Protein AF-A0A9E4EBN3-F1 (afdb_monomer_lite)

Secondary structure (DSSP, 8-state):
-------GGG--HHHHHHHTTSTTHHHHHHHHHHHHHHHHHHHHHH-GGGHHHHHHHHHHHHHHHTTSS-HHHHHHHHHHHHHHHHHT-

pLDDT: mean 80.91, std 13.31, range [33.12, 94.56]

Foldseek 3Di:
DPPPQQALVPDPLVVLVVCCVDPCLVVSLVSLLSNLVVLLVVVCVVPVVSVVLVVVSVVLVCCVVVVVDDSSVSSVVSSVSSVVSVVVD

Structure (mmCIF, N/CA/C/O backbone):
data_AF-A0A9E4EBN3-F1
#
_entry.id   AF-A0A9E4EBN3-F1
#
loop_
_atom_site.group_PDB
_atom_site.id
_atom_site.type_symbol
_atom_site.label_atom_id
_atom_site.label_alt_id
_atom_site.label_comp_id
_atom_site.label_asym_id
_atom_site.label_entity_id
_atom_site.label_seq_id
_atom_site.pdbx_PDB_ins_code
_atom_site.Cartn_x
_atom_site.Cartn_y
_atom_site.Cartn_z
_atom_site.occupancy
_atom_site.B_iso_or_equiv
_atom_site.auth_seq_id
_atom_site.auth_comp_id
_atom_site.auth_asym_id
_atom_site.auth_atom_id
_atom_site.pdbx_PDB_model_num
ATOM 1 N N . MET A 1 1 ? 1.577 19.507 -6.064 1.00 33.12 1 MET A N 1
ATOM 2 C CA . MET A 1 1 ? 1.099 18.400 -6.913 1.00 33.12 1 MET A CA 1
ATOM 3 C C . MET A 1 1 ? 0.246 17.524 -6.025 1.00 33.12 1 MET A C 1
ATOM 5 O O . MET A 1 1 ? 0.792 16.886 -5.137 1.00 33.12 1 MET A O 1
ATOM 9 N N . GLU A 1 2 ? -1.073 17.584 -6.181 1.00 35.38 2 GLU A N 1
ATOM 10 C CA . GLU A 1 2 ? -1.967 16.601 -5.570 1.00 35.38 2 GLU A CA 1
ATOM 11 C C . GLU A 1 2 ? -1.689 15.266 -6.257 1.00 35.38 2 GLU A C 1
ATOM 13 O O . GLU A 1 2 ? -1.976 15.098 -7.442 1.00 35.38 2 GLU A O 1
ATOM 18 N N . ALA A 1 3 ? -1.047 14.340 -5.543 1.00 43.12 3 ALA A N 1
ATOM 19 C CA . ALA A 1 3 ? -1.123 12.939 -5.915 1.00 43.12 3 ALA A CA 1
ATOM 20 C C . ALA A 1 3 ? -2.610 12.598 -5.850 1.00 43.12 3 ALA A C 1
ATOM 22 O O . ALA A 1 3 ? -3.188 12.637 -4.763 1.00 43.12 3 ALA A O 1
ATOM 23 N N . ALA A 1 4 ? -3.239 12.388 -7.009 1.00 48.03 4 ALA A N 1
ATOM 24 C CA . ALA A 1 4 ? -4.611 11.918 -7.077 1.00 48.03 4 ALA A CA 1
ATOM 25 C C . ALA A 1 4 ? -4.721 10.743 -6.101 1.00 48.03 4 ALA A C 1
ATOM 27 O O . ALA A 1 4 ? -3.981 9.769 -6.239 1.00 48.03 4 ALA A O 1
ATOM 28 N N . GLN A 1 5 ? -5.537 10.900 -5.058 1.00 51.44 5 GLN A N 1
ATOM 29 C CA . GLN A 1 5 ? -5.809 9.850 -4.086 1.00 51.44 5 GLN A CA 1
ATOM 30 C C . GLN A 1 5 ? -6.466 8.716 -4.866 1.00 51.44 5 GLN A C 1
ATOM 32 O O . GLN A 1 5 ? -7.657 8.759 -5.160 1.00 51.44 5 GLN A O 1
ATOM 37 N N . VAL A 1 6 ? -5.655 7.760 -5.312 1.00 56.03 6 VAL A N 1
ATOM 38 C CA . VAL A 1 6 ? -6.153 6.542 -5.934 1.00 56.03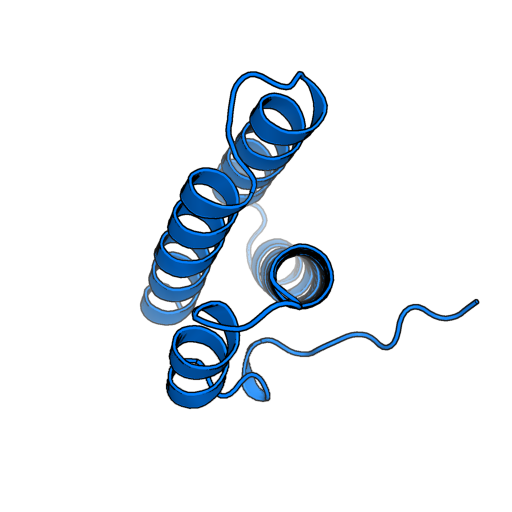 6 VAL A CA 1
ATOM 39 C C . VAL A 1 6 ? -6.833 5.777 -4.810 1.00 56.03 6 VAL A C 1
ATOM 41 O O . VAL A 1 6 ? -6.207 5.482 -3.798 1.00 56.03 6 VAL A O 1
ATOM 44 N N . ASP A 1 7 ? -8.131 5.541 -4.939 1.00 65.50 7 ASP A N 1
ATOM 45 C CA . ASP A 1 7 ? -8.885 4.771 -3.961 1.00 65.50 7 ASP A CA 1
ATOM 46 C C . ASP A 1 7 ? -8.773 3.284 -4.311 1.00 65.50 7 ASP A C 1
ATOM 48 O O . ASP A 1 7 ? -9.017 2.899 -5.456 1.00 65.50 7 ASP A O 1
ATOM 52 N N . LEU A 1 8 ? -8.404 2.445 -3.340 1.00 65.75 8 LEU A N 1
ATOM 53 C CA . LEU A 1 8 ? -8.265 0.997 -3.539 1.00 65.75 8 LEU A CA 1
ATOM 54 C C . LEU A 1 8 ? -9.572 0.333 -3.996 1.00 65.75 8 LEU A C 1
ATOM 56 O O . LEU A 1 8 ? -9.516 -0.660 -4.708 1.00 65.75 8 LEU A O 1
ATOM 60 N N . SER A 1 9 ? -10.740 0.887 -3.649 1.00 63.00 9 SER A N 1
ATOM 61 C CA . SER 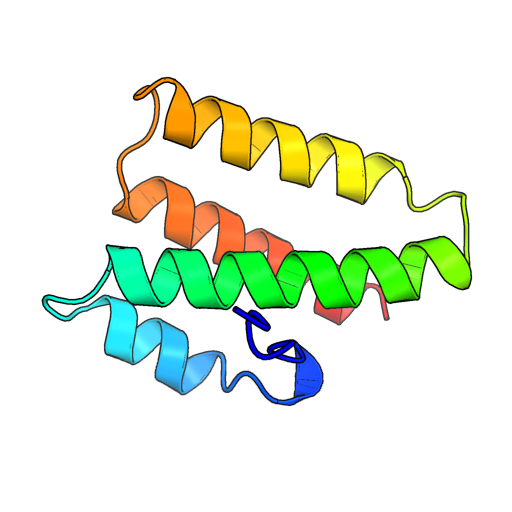A 1 9 ? -12.040 0.374 -4.110 1.00 63.00 9 SER A CA 1
ATOM 62 C C . SER A 1 9 ? -12.329 0.673 -5.583 1.00 63.00 9 SER A C 1
ATOM 64 O O . SER A 1 9 ? -13.267 0.121 -6.152 1.00 63.00 9 SER A O 1
ATOM 66 N N . GLN A 1 10 ? -11.562 1.578 -6.195 1.00 64.88 10 GLN A N 1
ATOM 67 C CA . GLN A 1 10 ? -11.648 1.926 -7.614 1.00 64.88 10 GLN A CA 1
ATOM 68 C C . GLN A 1 10 ? -10.497 1.318 -8.424 1.00 64.88 10 GLN A C 1
ATOM 70 O O . GLN A 1 10 ? -10.447 1.500 -9.641 1.00 64.88 10 GLN A O 1
ATOM 75 N N . ILE A 1 11 ? -9.568 0.611 -7.768 1.00 66.75 11 ILE A N 1
ATOM 76 C CA . ILE A 1 11 ? -8.547 -0.164 -8.462 1.00 66.75 11 ILE A CA 1
ATOM 77 C C . ILE A 1 11 ? -9.184 -1.444 -8.983 1.00 66.75 11 ILE A C 1
ATOM 79 O O . ILE A 1 11 ? -9.667 -2.285 -8.230 1.00 66.75 11 ILE A O 1
ATOM 83 N N . ASP A 1 12 ? -9.126 -1.598 -10.297 1.00 70.19 12 ASP A N 1
ATOM 84 C CA . ASP A 1 12 ? -9.398 -2.858 -10.963 1.00 70.19 12 ASP A CA 1
ATOM 85 C C . ASP A 1 12 ? -8.141 -3.735 -10.872 1.00 70.19 12 ASP A C 1
ATOM 87 O O . ASP A 1 12 ? -7.180 -3.562 -11.625 1.00 70.19 12 ASP A O 1
ATOM 91 N N . PHE A 1 13 ? -8.114 -4.624 -9.877 1.00 68.12 13 PHE A N 1
ATOM 92 C CA . PHE A 1 13 ? -6.973 -5.501 -9.598 1.00 68.12 13 PHE A CA 1
ATOM 93 C C . PHE A 1 13 ? -6.670 -6.469 -10.741 1.00 68.12 13 PHE A C 1
ATOM 95 O O . PHE A 1 13 ? -5.503 -6.802 -10.960 1.00 68.12 13 PHE A O 1
ATOM 102 N N . GLU A 1 14 ? -7.693 -6.900 -11.483 1.00 70.38 14 GLU A N 1
ATOM 103 C CA . GLU A 1 14 ? -7.511 -7.742 -12.666 1.00 70.38 14 GLU A CA 1
ATOM 104 C C . GLU A 1 14 ? -6.768 -6.960 -13.751 1.00 70.38 14 GLU A C 1
ATOM 106 O O . GLU A 1 14 ? -5.702 -7.395 -14.195 1.00 70.38 14 GLU A O 1
ATOM 111 N N . GLN A 1 15 ? -7.233 -5.750 -14.079 1.00 72.69 15 GLN A N 1
ATOM 112 C CA . GLN A 1 15 ? -6.538 -4.895 -15.044 1.00 72.69 15 GLN A CA 1
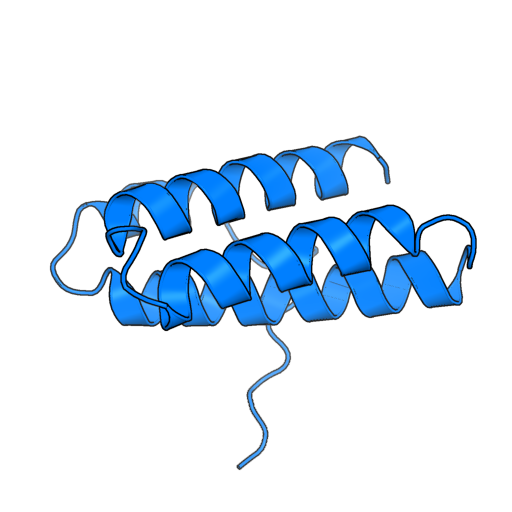ATOM 113 C C . GLN A 1 15 ? -5.138 -4.490 -14.582 1.00 72.69 15 GLN A C 1
ATOM 115 O O . GLN A 1 15 ? -4.225 -4.390 -15.404 1.00 72.69 15 GLN A O 1
ATOM 120 N N . LEU A 1 16 ? -4.941 -4.246 -13.286 1.00 70.94 16 LEU A N 1
ATOM 121 C CA . LEU A 1 16 ? -3.638 -3.869 -12.745 1.00 70.94 16 LEU A CA 1
ATOM 122 C C . LEU A 1 16 ? -2.623 -5.011 -12.901 1.00 70.94 16 LEU A C 1
ATOM 124 O O . LEU A 1 16 ? -1.476 -4.778 -13.288 1.00 70.94 16 LEU A O 1
ATOM 128 N N . ARG A 1 17 ? -3.054 -6.256 -12.658 1.00 71.56 17 ARG A N 1
ATOM 129 C CA . ARG A 1 17 ? -2.231 -7.458 -12.844 1.00 71.56 17 ARG A CA 1
ATOM 130 C C . ARG A 1 17 ? -1.884 -7.679 -14.320 1.00 71.56 17 ARG A C 1
ATOM 132 O O . ARG A 1 17 ? -0.741 -8.015 -14.622 1.00 71.56 17 ARG A O 1
ATOM 139 N N . GLU A 1 18 ? -2.821 -7.441 -15.238 1.00 74.69 18 GLU A N 1
ATOM 140 C CA . GLU A 1 18 ? -2.559 -7.514 -16.684 1.00 74.69 18 GLU A CA 1
ATOM 141 C C . GLU A 1 18 ? -1.581 -6.425 -17.155 1.00 74.69 18 GLU A C 1
ATOM 143 O O . GLU A 1 18 ? -0.630 -6.704 -17.891 1.00 74.69 18 GLU A O 1
ATOM 148 N N . GLN A 1 19 ? -1.757 -5.186 -16.684 1.00 68.62 19 GLN A N 1
ATOM 149 C CA . GLN A 1 19 ? -0.884 -4.060 -17.031 1.00 68.62 19 GLN A CA 1
ATOM 150 C C . GLN A 1 19 ? 0.529 -4.210 -16.461 1.00 68.62 19 GLN A C 1
ATOM 152 O O . GLN A 1 19 ? 1.488 -3.719 -17.065 1.00 68.62 19 GLN A O 1
ATOM 157 N N . PHE A 1 20 ? 0.697 -4.943 -15.359 1.00 67.81 20 PHE A N 1
ATOM 158 C CA . PHE A 1 20 ? 2.012 -5.221 -14.790 1.00 67.81 20 PHE A CA 1
ATOM 159 C C . PHE A 1 20 ? 2.911 -6.085 -15.695 1.00 67.81 20 PHE A C 1
ATOM 161 O O . PHE A 1 20 ? 4.138 -6.052 -15.580 1.00 67.81 20 PHE A O 1
ATOM 168 N N . GLY A 1 21 ? 2.334 -6.795 -16.670 1.00 65.50 21 GLY A N 1
ATOM 169 C CA . GLY A 1 21 ? 3.086 -7.479 -17.727 1.00 65.50 21 GLY A CA 1
ATOM 170 C C . GLY A 1 21 ? 3.745 -6.542 -18.752 1.00 65.50 21 GLY A C 1
ATOM 171 O O . GLY A 1 21 ? 4.531 -7.007 -19.576 1.00 65.50 21 GLY A O 1
ATOM 172 N N . THR A 1 22 ? 3.450 -5.237 -18.718 1.00 66.75 22 THR A N 1
ATOM 173 C CA . THR A 1 22 ? 3.885 -4.255 -19.726 1.00 66.75 22 THR A CA 1
ATOM 174 C C . THR A 1 22 ? 5.113 -3.438 -19.289 1.00 66.75 22 THR A C 1
ATOM 176 O O . THR A 1 22 ? 5.664 -3.608 -18.202 1.00 66.75 22 THR A O 1
ATOM 179 N N . GLU A 1 23 ? 5.568 -2.523 -20.147 1.00 68.69 23 GLU A N 1
ATOM 180 C CA . GLU A 1 23 ? 6.774 -1.697 -19.963 1.00 68.69 23 GLU A CA 1
ATOM 181 C C . GLU A 1 23 ? 6.664 -0.667 -18.808 1.00 68.69 23 GLU A C 1
ATOM 183 O O . GLU A 1 23 ? 7.653 -0.040 -18.425 1.00 68.69 23 GLU A O 1
ATOM 188 N N . HIS A 1 24 ? 5.482 -0.517 -18.192 1.00 77.50 24 HIS A N 1
ATOM 189 C CA . HIS A 1 24 ? 5.170 0.534 -17.210 1.00 77.50 24 HIS A CA 1
ATOM 190 C C . HIS A 1 24 ? 5.167 0.087 -15.734 1.00 77.50 24 HIS A C 1
ATOM 192 O O . HIS A 1 24 ? 4.614 0.781 -14.882 1.00 77.50 24 HIS A O 1
ATOM 198 N N . LYS A 1 25 ? 5.853 -1.013 -15.389 1.00 78.69 25 LYS A N 1
ATOM 199 C CA . LYS A 1 25 ? 5.881 -1.618 -14.033 1.00 78.69 25 LYS A CA 1
ATOM 200 C C . LYS A 1 25 ? 6.075 -0.631 -12.875 1.00 78.69 25 LYS A C 1
ATOM 202 O O . LYS A 1 25 ? 5.410 -0.733 -11.852 1.00 78.69 25 LYS A O 1
ATOM 207 N N . ARG A 1 26 ? 6.976 0.347 -13.027 1.00 82.38 26 ARG A N 1
ATOM 208 C CA . ARG A 1 26 ? 7.251 1.351 -11.979 1.00 82.38 26 ARG A CA 1
ATOM 209 C C . ARG A 1 26 ? 6.069 2.281 -11.716 1.00 82.38 26 ARG A C 1
ATOM 211 O O . ARG A 1 26 ? 5.836 2.647 -10.573 1.00 82.38 26 ARG A O 1
ATOM 218 N N . ILE A 1 27 ? 5.354 2.679 -12.767 1.00 83.19 27 ILE A N 1
ATOM 219 C CA . ILE A 1 27 ? 4.204 3.584 -12.650 1.00 83.19 27 ILE A CA 1
ATOM 220 C C . ILE A 1 27 ? 3.051 2.844 -11.973 1.00 83.19 27 ILE A C 1
ATOM 222 O O . ILE A 1 27 ? 2.432 3.384 -11.061 1.00 83.19 27 ILE A O 1
ATOM 226 N N . GLU A 1 28 ? 2.822 1.592 -12.367 1.00 82.19 28 GLU A N 1
ATOM 227 C CA . GLU A 1 28 ? 1.773 0.757 -11.779 1.00 82.19 28 GLU A CA 1
ATOM 228 C C . GLU A 1 28 ? 2.060 0.421 -10.309 1.00 82.19 28 GLU A C 1
ATOM 230 O O . GLU A 1 28 ? 1.164 0.527 -9.473 1.00 82.19 28 GLU A O 1
ATOM 235 N N . ALA A 1 29 ? 3.319 0.140 -9.950 1.00 85.06 29 ALA A N 1
ATOM 236 C CA . ALA A 1 29 ? 3.718 -0.033 -8.552 1.00 85.06 29 ALA A CA 1
ATOM 237 C C . ALA A 1 29 ? 3.479 1.232 -7.710 1.00 85.06 29 ALA A C 1
ATOM 239 O O . ALA A 1 29 ? 2.957 1.146 -6.601 1.00 85.06 29 ALA A O 1
ATOM 240 N N . GLU A 1 30 ? 3.794 2.419 -8.238 1.00 86.44 30 GLU A N 1
ATOM 241 C CA . GLU A 1 30 ? 3.546 3.681 -7.529 1.00 86.44 30 GLU A CA 1
ATOM 242 C C . GLU A 1 30 ? 2.050 3.986 -7.368 1.00 86.44 30 GLU A C 1
ATOM 244 O O . GLU A 1 30 ? 1.634 4.488 -6.320 1.00 86.44 30 GLU A O 1
ATOM 249 N N . ARG A 1 31 ? 1.226 3.654 -8.370 1.00 84.12 31 ARG A N 1
ATOM 250 C CA . ARG A 1 31 ? -0.238 3.766 -8.281 1.00 84.12 31 ARG A CA 1
ATOM 251 C C . ARG A 1 31 ? -0.804 2.844 -7.206 1.00 84.12 31 ARG A C 1
ATOM 253 O O . ARG A 1 31 ? -1.568 3.309 -6.360 1.00 84.12 31 ARG A O 1
ATOM 260 N N . LEU A 1 32 ? -0.389 1.577 -7.207 1.00 85.75 32 LEU A N 1
ATOM 261 C CA . LEU A 1 32 ? -0.813 0.587 -6.219 1.00 85.75 32 LEU A CA 1
ATOM 262 C C . LEU A 1 32 ? -0.406 1.005 -4.803 1.00 85.75 32 LEU A C 1
ATOM 264 O O . LEU A 1 32 ? -1.232 1.007 -3.891 1.00 85.75 32 LEU A O 1
ATOM 268 N N . ARG A 1 33 ? 0.840 1.467 -4.638 1.00 89.62 33 ARG A N 1
ATOM 269 C CA . ARG A 1 33 ? 1.348 2.022 -3.377 1.00 89.62 33 ARG A CA 1
ATOM 270 C C . ARG A 1 33 ? 0.475 3.170 -2.868 1.00 89.62 33 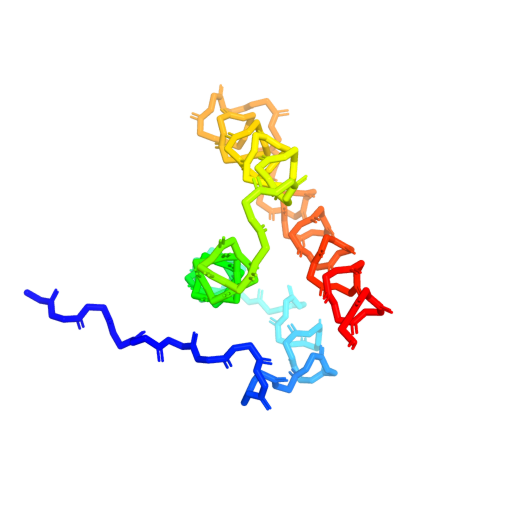ARG A C 1
ATOM 272 O O . ARG A 1 33 ? 0.127 3.207 -1.689 1.00 89.62 33 ARG A O 1
ATOM 279 N N . GLY A 1 34 ? 0.118 4.109 -3.745 1.00 88.56 34 GLY A N 1
ATOM 280 C CA . GLY A 1 34 ? -0.733 5.246 -3.389 1.00 88.56 34 GLY A CA 1
ATOM 281 C C . GLY A 1 34 ? -2.097 4.812 -2.856 1.00 88.56 34 GLY A C 1
ATOM 282 O O . GLY A 1 34 ? -2.581 5.369 -1.870 1.00 88.56 34 GLY A O 1
ATOM 283 N N . ALA A 1 35 ? -2.678 3.783 -3.463 1.00 86.38 35 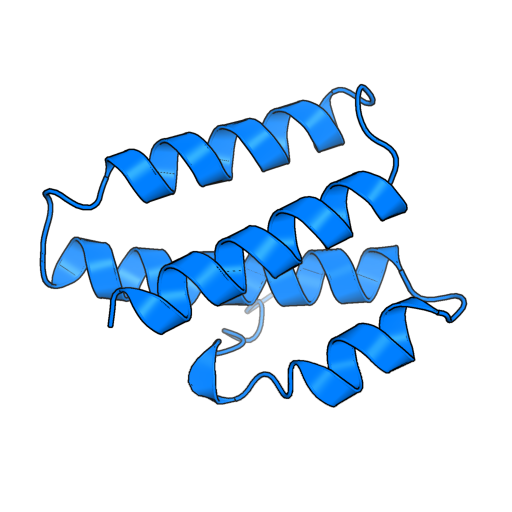ALA A N 1
ATOM 284 C CA . ALA A 1 35 ? -3.989 3.300 -3.076 1.00 86.38 35 ALA A CA 1
ATOM 285 C C . ALA A 1 35 ? -3.983 2.499 -1.775 1.00 86.38 35 ALA A C 1
ATOM 287 O O . ALA A 1 35 ? -4.832 2.745 -0.916 1.00 86.38 35 ALA A O 1
ATOM 288 N N . ILE A 1 36 ? -2.986 1.628 -1.582 1.00 89.56 36 ILE A N 1
ATOM 289 C CA . ILE A 1 36 ? -2.733 0.930 -0.309 1.00 89.56 36 ILE A CA 1
ATOM 290 C C . ILE A 1 36 ? -2.646 1.923 0.844 1.00 89.56 36 ILE A C 1
ATOM 292 O O . ILE A 1 36 ? -3.339 1.768 1.849 1.00 89.56 36 ILE A O 1
ATOM 296 N N . ASN A 1 37 ? -1.882 2.999 0.663 1.00 90.25 37 ASN A N 1
ATOM 297 C CA . ASN A 1 37 ? -1.752 4.040 1.674 1.00 90.25 37 ASN A CA 1
ATOM 298 C C . ASN A 1 37 ? -3.105 4.703 2.014 1.00 90.25 37 ASN A C 1
ATOM 300 O O . ASN A 1 37 ? -3.403 4.956 3.181 1.00 90.25 37 ASN A O 1
ATOM 304 N N . ALA A 1 38 ? -3.955 4.959 1.013 1.00 87.12 38 ALA A N 1
ATOM 305 C CA . ALA A 1 38 ? -5.281 5.536 1.232 1.00 87.12 38 ALA A CA 1
ATOM 306 C C . ALA A 1 38 ? -6.208 4.594 2.028 1.00 87.12 38 ALA A C 1
ATOM 308 O O . ALA A 1 38 ? -6.868 5.034 2.976 1.00 87.12 38 ALA A O 1
ATOM 309 N N . LYS A 1 39 ? -6.221 3.293 1.703 1.00 86.44 39 LYS A N 1
ATOM 310 C CA . LYS A 1 39 ? -7.000 2.285 2.446 1.00 86.44 39 LYS A CA 1
ATOM 311 C C . LYS A 1 39 ? -6.498 2.116 3.870 1.00 86.44 39 LYS A C 1
ATOM 313 O O . LYS A 1 39 ? -7.317 2.153 4.784 1.00 86.44 39 LYS A O 1
ATOM 318 N N . LEU A 1 40 ? -5.184 1.999 4.070 1.00 89.19 40 LEU A N 1
ATOM 319 C CA . LEU A 1 40 ? -4.577 1.911 5.400 1.00 89.19 40 LEU A CA 1
ATOM 320 C C . LEU A 1 40 ? -4.956 3.110 6.262 1.00 89.19 40 LEU A C 1
ATOM 322 O O . LEU A 1 40 ? -5.433 2.941 7.383 1.00 89.19 40 LEU A O 1
ATOM 326 N N . ALA A 1 41 ? -4.841 4.325 5.719 1.00 88.19 41 ALA A N 1
ATOM 327 C CA . ALA A 1 41 ? -5.244 5.531 6.428 1.00 88.19 41 ALA A CA 1
ATOM 328 C C . ALA A 1 41 ? -6.725 5.482 6.852 1.00 88.19 41 ALA A C 1
ATOM 330 O O . ALA A 1 41 ? -7.057 5.888 7.967 1.00 88.19 41 ALA A O 1
ATOM 331 N N . SER A 1 42 ? -7.618 4.959 6.007 1.00 87.94 42 SER A N 1
ATOM 332 C CA . SER A 1 42 ? -9.031 4.755 6.354 1.00 87.94 42 SER A CA 1
ATOM 333 C C . SER A 1 42 ? -9.215 3.688 7.444 1.00 87.94 42 SER A C 1
ATOM 335 O O . SER A 1 42 ? -9.837 3.950 8.478 1.00 87.94 42 SER A O 1
ATOM 337 N N . MET A 1 43 ? -8.604 2.515 7.267 1.00 87.38 43 MET A N 1
ATOM 338 C CA . MET A 1 43 ? -8.673 1.385 8.195 1.00 87.38 43 MET A CA 1
ATOM 339 C C . MET A 1 43 ? -8.161 1.745 9.593 1.00 87.38 43 MET A C 1
ATOM 341 O O . MET A 1 43 ? -8.821 1.410 10.575 1.00 87.38 43 MET A O 1
ATOM 345 N N . ILE A 1 44 ? -7.043 2.471 9.688 1.00 88.62 44 ILE A N 1
ATOM 346 C CA . ILE A 1 44 ? -6.427 2.910 10.952 1.00 88.62 44 ILE A CA 1
ATOM 347 C C . ILE A 1 44 ? -7.267 3.992 11.635 1.00 88.62 44 ILE A C 1
ATOM 349 O O . ILE A 1 44 ? -7.385 4.013 12.863 1.00 88.62 44 ILE A O 1
ATOM 353 N N . ARG A 1 45 ? -7.881 4.898 10.858 1.00 88.38 45 ARG A N 1
ATOM 354 C CA . ARG A 1 45 ? -8.802 5.907 11.409 1.00 88.38 45 ARG A CA 1
ATOM 355 C C . ARG A 1 45 ? -10.027 5.262 12.050 1.00 88.38 45 ARG A C 1
ATOM 357 O O . ARG A 1 45 ? -10.491 5.771 13.068 1.00 88.38 45 ARG A O 1
ATOM 364 N N . LEU A 1 46 ? -10.527 4.169 11.474 1.00 87.69 46 LEU A N 1
ATOM 365 C CA . LEU A 1 46 ? -11.648 3.398 12.016 1.00 87.69 46 LEU A CA 1
ATOM 366 C C . LEU A 1 46 ? -11.220 2.490 13.176 1.00 87.69 46 LEU A C 1
ATOM 368 O O . LEU A 1 46 ? -11.946 2.377 14.161 1.00 87.69 46 LEU A O 1
ATOM 372 N N . ASN A 1 47 ? -10.036 1.882 13.088 1.00 87.06 47 ASN A N 1
ATOM 373 C CA . ASN A 1 47 ? -9.479 1.026 14.126 1.00 87.06 47 ASN A CA 1
ATOM 374 C C . ASN A 1 47 ? -7.951 1.177 14.231 1.00 87.06 47 ASN A C 1
ATOM 376 O O . ASN A 1 47 ? -7.194 0.643 13.422 1.00 87.06 47 ASN A O 1
ATOM 380 N N . ARG A 1 48 ? -7.487 1.838 15.298 1.00 87.31 48 ARG A N 1
ATOM 381 C CA . ARG A 1 48 ? -6.054 2.071 15.546 1.00 87.31 48 ARG A CA 1
ATOM 382 C C . ARG A 1 48 ? -5.241 0.800 15.789 1.00 87.31 48 ARG A C 1
ATOM 384 O O . ARG A 1 48 ? -4.024 0.867 15.671 1.00 87.31 48 ARG A O 1
ATOM 391 N N . SER A 1 49 ? -5.869 -0.335 16.110 1.00 87.69 49 SER A N 1
ATOM 392 C CA . SER A 1 49 ? -5.149 -1.608 16.251 1.00 87.69 49 SER A CA 1
ATOM 393 C C . SER A 1 49 ? -4.637 -2.155 14.918 1.00 87.69 49 SER A C 1
ATOM 395 O O . SER A 1 49 ? -3.981 -3.178 14.913 1.00 87.69 49 SER A O 1
ATOM 397 N N . ARG A 1 50 ? -4.960 -1.513 13.790 1.00 88.25 50 ARG A N 1
ATOM 398 C CA . ARG A 1 50 ? -4.481 -1.886 12.454 1.00 88.25 50 ARG A CA 1
ATOM 399 C C . ARG A 1 50 ? -3.153 -1.212 12.086 1.00 88.25 50 ARG A C 1
ATOM 401 O O . ARG A 1 50 ? -2.784 -1.186 10.917 1.00 88.25 50 ARG A O 1
ATOM 408 N N . MET A 1 51 ? -2.447 -0.631 13.063 1.00 89.00 51 MET A N 1
ATOM 409 C CA . MET A 1 51 ? -1.111 -0.061 12.843 1.00 89.00 51 MET A CA 1
ATOM 410 C C . MET A 1 51 ? -0.093 -1.116 12.401 1.00 89.00 51 MET A C 1
ATOM 412 O O . MET A 1 51 ? 0.797 -0.771 11.634 1.00 89.00 51 MET A O 1
ATOM 416 N N . ASP A 1 52 ? -0.274 -2.388 12.762 1.00 91.06 52 ASP A N 1
ATOM 417 C CA . ASP A 1 52 ? 0.611 -3.471 12.317 1.00 91.06 52 ASP A CA 1
ATOM 418 C C . ASP A 1 52 ? 0.676 -3.572 10.777 1.00 91.06 52 ASP A C 1
ATOM 420 O O . ASP A 1 52 ? 1.737 -3.810 10.198 1.00 91.06 52 ASP A O 1
ATOM 424 N N . TYR A 1 53 ? -0.439 -3.300 10.086 1.00 91.88 53 TYR A N 1
ATOM 425 C CA . TYR A 1 53 ? -0.472 -3.245 8.622 1.00 91.88 53 TYR A CA 1
ATOM 426 C C . TYR A 1 53 ? 0.313 -2.051 8.062 1.00 91.88 53 TYR A C 1
ATOM 428 O O . TYR A 1 53 ? 0.971 -2.176 7.031 1.00 91.88 53 TYR A O 1
ATOM 436 N N . GLN A 1 54 ? 0.290 -0.902 8.746 1.00 91.69 54 GLN A N 1
ATOM 437 C CA . GLN A 1 54 ? 1.112 0.251 8.366 1.00 91.69 54 GLN A CA 1
ATOM 438 C C . GLN A 1 54 ? 2.601 -0.082 8.471 1.00 91.69 54 GLN A C 1
ATOM 440 O O . GLN A 1 54 ? 3.353 0.223 7.550 1.00 91.69 54 GLN A O 1
ATOM 445 N N . GLU A 1 55 ? 3.021 -0.734 9.556 1.00 93.00 55 GLU A N 1
ATOM 446 C CA . GLU A 1 55 ? 4.421 -1.120 9.762 1.00 93.00 55 GLU A CA 1
ATOM 447 C C . GLU A 1 55 ? 4.890 -2.118 8.691 1.00 93.00 55 GLU A C 1
ATOM 449 O O . GLU A 1 55 ? 5.948 -1.926 8.085 1.00 93.00 55 GLU A O 1
ATOM 454 N N . LYS A 1 56 ? 4.066 -3.129 8.375 1.00 93.75 56 LYS A N 1
ATOM 455 C CA . LYS A 1 56 ? 4.328 -4.074 7.275 1.00 93.75 56 LYS A CA 1
ATOM 456 C C . LYS A 1 56 ? 4.455 -3.353 5.928 1.00 93.75 56 LYS A C 1
ATOM 458 O O . LYS A 1 56 ? 5.361 -3.649 5.149 1.00 93.75 56 LYS A O 1
ATOM 463 N N . PHE A 1 57 ? 3.592 -2.375 5.658 1.00 94.56 57 PHE A N 1
ATOM 464 C CA . PHE A 1 57 ? 3.639 -1.583 4.429 1.00 94.56 57 PHE A CA 1
ATOM 465 C C . PHE A 1 57 ? 4.906 -0.729 4.308 1.00 94.56 57 PHE A C 1
ATOM 467 O O . PHE A 1 57 ? 5.544 -0.701 3.253 1.00 94.56 57 PHE A O 1
ATOM 474 N N . GLU A 1 58 ? 5.307 -0.067 5.390 1.00 93.50 58 GLU A N 1
ATOM 475 C CA . GLU A 1 58 ? 6.536 0.727 5.436 1.00 93.50 58 GLU A CA 1
ATOM 476 C C . GLU A 1 58 ? 7.786 -0.136 5.244 1.00 93.50 58 GLU A C 1
ATOM 478 O O . GLU A 1 58 ? 8.714 0.286 4.546 1.00 93.50 58 GLU A O 1
ATOM 483 N N . GLN A 1 59 ? 7.792 -1.357 5.785 1.00 93.69 59 GLN A N 1
ATOM 484 C CA . GLN A 1 59 ? 8.877 -2.312 5.582 1.00 93.69 59 GLN A CA 1
ATOM 485 C C . GLN A 1 59 ? 9.040 -2.684 4.101 1.00 93.69 59 GLN A C 1
ATOM 487 O O . GLN A 1 59 ? 10.141 -2.555 3.569 1.00 93.69 59 GLN A O 1
ATOM 492 N N . MET A 1 60 ? 7.953 -3.032 3.403 1.00 92.75 60 MET A N 1
ATOM 493 C CA . MET A 1 60 ? 8.007 -3.365 1.970 1.00 92.75 60 MET A CA 1
ATOM 494 C C . MET A 1 60 ? 8.544 -2.197 1.125 1.00 92.75 60 MET A C 1
ATOM 496 O O . MET A 1 60 ? 9.372 -2.387 0.229 1.00 92.75 60 MET A O 1
ATOM 500 N N . ILE A 1 61 ? 8.125 -0.962 1.433 1.00 92.12 61 ILE A N 1
ATOM 501 C CA . ILE A 1 61 ? 8.642 0.249 0.774 1.00 92.12 61 ILE A CA 1
ATOM 502 C C . ILE A 1 61 ? 10.142 0.416 1.044 1.00 92.12 61 ILE A C 1
ATOM 504 O O . ILE A 1 61 ? 10.900 0.766 0.134 1.00 92.12 61 ILE A O 1
ATOM 508 N N . ALA A 1 62 ? 10.580 0.201 2.285 1.00 93.19 62 ALA A N 1
ATOM 509 C CA . ALA A 1 62 ? 11.982 0.318 2.666 1.00 93.19 62 ALA A CA 1
ATOM 510 C C . ALA A 1 62 ? 12.856 -0.722 1.950 1.00 93.19 62 ALA A C 1
ATOM 512 O O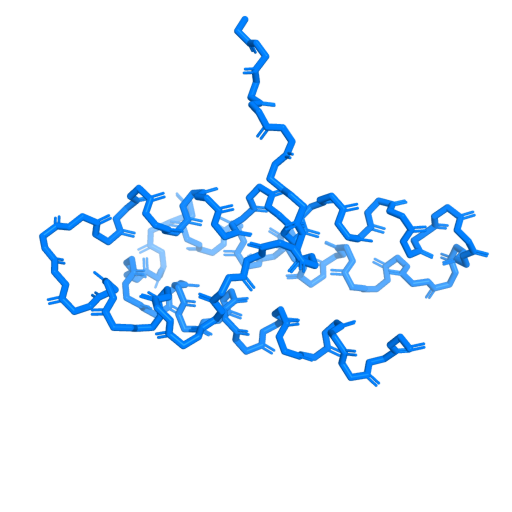 . ALA A 1 62 ? 13.926 -0.370 1.453 1.00 93.19 62 ALA A O 1
ATOM 513 N N . GLU A 1 63 ? 12.393 -1.967 1.829 1.00 91.62 63 GLU A N 1
ATOM 514 C CA . GLU A 1 63 ? 13.113 -3.033 1.128 1.00 91.62 63 GLU A CA 1
ATOM 515 C C . GLU A 1 63 ? 13.244 -2.758 -0.379 1.00 91.62 63 GLU A C 1
ATOM 517 O O . GLU A 1 63 ? 14.308 -2.995 -0.960 1.00 91.62 63 GLU A O 1
ATOM 522 N N . TYR A 1 64 ? 12.216 -2.191 -1.016 1.00 90.94 64 TYR A N 1
ATOM 523 C CA . TYR A 1 64 ? 12.304 -1.754 -2.412 1.00 90.94 64 TYR A CA 1
ATOM 524 C C . TYR A 1 64 ? 13.239 -0.550 -2.589 1.00 90.94 64 TYR A C 1
ATOM 526 O O . TYR A 1 64 ? 14.135 -0.576 -3.435 1.00 90.94 64 TYR A O 1
ATOM 534 N N . ASN A 1 65 ? 13.098 0.485 -1.756 1.00 88.50 65 ASN A N 1
ATOM 535 C CA . ASN A 1 65 ? 13.948 1.680 -1.818 1.00 88.50 65 ASN A CA 1
ATOM 536 C C . ASN A 1 65 ? 15.418 1.384 -1.480 1.00 88.50 65 ASN A C 1
ATOM 538 O O . ASN A 1 65 ? 16.313 2.054 -1.993 1.00 88.50 65 ASN A O 1
ATOM 542 N N . GLY A 1 66 ? 15.672 0.378 -0.640 1.00 90.62 66 GLY A N 1
ATOM 543 C CA . GLY A 1 66 ? 17.007 -0.127 -0.322 1.00 90.62 66 GLY A CA 1
ATOM 544 C C . GLY A 1 66 ? 17.674 -0.891 -1.471 1.00 90.62 66 GLY A C 1
ATOM 545 O O . GLY A 1 66 ? 18.853 -1.226 -1.372 1.00 90.62 66 GLY A O 1
ATOM 546 N N . GLY A 1 67 ? 16.948 -1.162 -2.562 1.00 87.31 67 GLY A N 1
ATOM 547 C CA . GLY A 1 67 ? 17.441 -1.923 -3.713 1.00 87.31 67 GLY A CA 1
ATOM 548 C C . GLY A 1 67 ? 17.553 -3.428 -3.462 1.00 87.31 67 GLY A C 1
ATOM 549 O O . GLY A 1 67 ? 18.134 -4.142 -4.276 1.00 87.31 67 GLY A O 1
ATOM 550 N N . THR A 1 68 ? 17.005 -3.907 -2.345 1.00 82.94 68 THR A N 1
ATOM 551 C CA . THR A 1 68 ? 16.948 -5.324 -1.962 1.00 82.94 68 THR A CA 1
ATOM 552 C C . THR A 1 68 ? 15.933 -6.113 -2.788 1.00 82.94 68 THR A C 1
ATOM 554 O O . THR A 1 68 ? 16.115 -7.312 -2.980 1.00 82.94 68 THR A O 1
ATOM 557 N N . LEU A 1 69 ? 14.899 -5.444 -3.306 1.00 84.94 69 LEU A N 1
ATOM 558 C CA . LEU A 1 69 ? 13.847 -6.029 -4.140 1.00 84.94 69 LEU A CA 1
ATOM 559 C C . LEU A 1 69 ? 13.834 -5.413 -5.539 1.00 84.94 69 LEU A C 1
ATOM 561 O O . LEU A 1 69 ? 14.019 -4.205 -5.716 1.00 84.94 69 LEU A O 1
ATOM 565 N N . GLY A 1 70 ? 13.559 -6.245 -6.545 1.00 87.81 70 GLY A N 1
ATOM 566 C CA . GLY A 1 70 ? 13.229 -5.773 -7.882 1.00 87.81 70 GLY A CA 1
ATOM 567 C C . GLY A 1 70 ? 11.841 -5.127 -7.918 1.00 87.81 70 GLY A C 1
ATOM 568 O O . GLY A 1 70 ? 10.996 -5.373 -7.064 1.00 87.81 70 GLY A O 1
ATOM 569 N N . VAL A 1 71 ? 11.568 -4.322 -8.953 1.00 86.12 71 VAL A N 1
ATOM 570 C CA . VAL A 1 71 ? 10.228 -3.728 -9.158 1.00 86.12 71 VAL A CA 1
ATOM 571 C C . VAL A 1 71 ? 9.139 -4.794 -9.312 1.00 86.12 71 VAL A C 1
ATOM 573 O O . VAL A 1 71 ? 7.996 -4.545 -8.952 1.00 86.12 71 VAL A O 1
ATOM 576 N N . GLN A 1 72 ? 9.500 -5.968 -9.842 1.00 85.38 72 GLN A N 1
ATOM 577 C CA . GLN A 1 72 ? 8.600 -7.106 -9.995 1.00 85.38 72 GLN A CA 1
ATOM 578 C C . GLN A 1 72 ? 8.191 -7.668 -8.632 1.00 85.38 72 GLN A C 1
ATOM 580 O O . GLN A 1 72 ? 7.014 -7.612 -8.297 1.00 85.38 72 GLN A O 1
ATOM 585 N N . ASP A 1 73 ? 9.170 -8.092 -7.830 1.00 89.00 73 ASP A N 1
ATOM 586 C CA . ASP A 1 73 ? 8.926 -8.660 -6.502 1.00 89.00 73 ASP A CA 1
ATOM 587 C C . ASP A 1 73 ? 8.214 -7.661 -5.582 1.00 89.00 73 ASP A C 1
ATOM 589 O O . ASP A 1 73 ? 7.312 -8.022 -4.833 1.00 89.00 73 ASP A O 1
ATOM 593 N N . TYR A 1 74 ? 8.585 -6.379 -5.665 1.00 90.31 74 TYR A N 1
ATOM 594 C CA . TYR A 1 74 ? 7.928 -5.323 -4.903 1.00 90.31 74 TYR A CA 1
ATOM 595 C C . TYR A 1 74 ? 6.448 -5.181 -5.269 1.00 90.31 74 TYR A C 1
ATOM 597 O O . TYR A 1 74 ? 5.606 -5.055 -4.387 1.00 90.31 74 TYR A O 1
ATOM 605 N N . PHE A 1 75 ? 6.108 -5.222 -6.557 1.00 87.56 75 PHE A N 1
ATOM 606 C CA . PHE A 1 75 ? 4.710 -5.149 -6.971 1.00 87.56 75 PHE A CA 1
ATOM 607 C C . PHE A 1 75 ? 3.911 -6.375 -6.549 1.00 87.56 75 PHE A C 1
ATOM 609 O O . PHE A 1 75 ? 2.774 -6.214 -6.124 1.00 87.56 75 PHE A O 1
ATOM 616 N N . GLU A 1 76 ? 4.482 -7.577 -6.651 1.00 87.88 76 GLU A N 1
ATOM 617 C CA . GLU A 1 76 ? 3.823 -8.800 -6.181 1.00 87.88 76 GLU A CA 1
ATOM 618 C C . GLU A 1 76 ? 3.515 -8.701 -4.682 1.00 87.88 76 GLU A C 1
ATOM 620 O O . GLU A 1 76 ? 2.377 -8.922 -4.279 1.00 87.88 76 GLU A O 1
ATOM 625 N N . GLN A 1 77 ? 4.465 -8.217 -3.875 1.00 92.12 77 GLN A N 1
ATOM 626 C CA . GLN A 1 77 ? 4.225 -7.960 -2.452 1.00 92.12 77 GLN A CA 1
ATOM 627 C C . GLN A 1 77 ? 3.142 -6.904 -2.204 1.00 92.12 77 GLN A C 1
ATOM 629 O O . GLN A 1 77 ? 2.280 -7.098 -1.348 1.00 92.12 77 GLN A O 1
ATOM 634 N N . LEU A 1 78 ? 3.154 -5.794 -2.952 1.00 90.94 78 LEU A N 1
ATOM 635 C CA . LEU A 1 78 ? 2.101 -4.780 -2.860 1.00 90.94 78 LEU A CA 1
ATOM 636 C C . LEU A 1 78 ? 0.731 -5.354 -3.237 1.00 90.94 78 LEU A C 1
ATOM 638 O O . LEU A 1 78 ? -0.266 -5.004 -2.611 1.00 90.94 78 LEU A O 1
ATOM 642 N N . PHE A 1 79 ? 0.674 -6.209 -4.256 1.00 87.25 79 PHE A N 1
ATOM 643 C CA . PHE A 1 79 ? -0.561 -6.821 -4.729 1.00 87.25 79 PHE A CA 1
ATOM 644 C C . PHE A 1 79 ? -1.139 -7.765 -3.677 1.00 87.25 79 PHE A C 1
ATOM 646 O O . PHE A 1 79 ? -2.298 -7.609 -3.296 1.00 87.25 79 PHE A O 1
ATOM 653 N N . ASP A 1 80 ? -0.327 -8.692 -3.169 1.00 89.94 80 ASP A N 1
ATOM 654 C CA . ASP A 1 80 ? -0.745 -9.647 -2.140 1.00 89.94 80 ASP A CA 1
ATOM 655 C C . ASP A 1 80 ? -1.185 -8.924 -0.865 1.00 89.94 80 ASP A C 1
ATOM 657 O O . ASP A 1 80 ? -2.190 -9.269 -0.247 1.00 89.94 80 ASP A O 1
ATOM 661 N N . PHE A 1 81 ? -0.475 -7.857 -0.499 1.00 91.69 81 PHE A N 1
ATOM 662 C CA . PHE A 1 81 ? -0.850 -7.035 0.640 1.00 91.69 81 PHE A CA 1
ATOM 663 C C . PHE A 1 81 ? -2.159 -6.271 0.418 1.00 91.69 81 PHE A C 1
ATOM 665 O O . PHE A 1 81 ? -2.967 -6.145 1.335 1.00 91.69 81 PHE A O 1
ATOM 672 N N . ALA A 1 82 ? -2.400 -5.760 -0.787 1.00 87.81 82 ALA A N 1
ATOM 673 C CA . ALA A 1 82 ? -3.659 -5.100 -1.100 1.00 87.81 82 ALA A CA 1
ATOM 674 C C . ALA A 1 82 ? -4.850 -6.076 -1.064 1.00 87.81 82 ALA A C 1
ATOM 676 O O . ALA A 1 82 ? -5.918 -5.686 -0.592 1.00 87.81 82 ALA A O 1
ATOM 677 N N . ASP A 1 83 ? -4.661 -7.325 -1.504 1.00 85.50 83 ASP A N 1
ATOM 678 C CA . ASP A 1 83 ? -5.659 -8.396 -1.372 1.00 85.50 83 ASP A CA 1
ATOM 679 C C . ASP A 1 83 ? -5.928 -8.728 0.107 1.00 85.50 83 ASP A C 1
ATOM 681 O O . ASP A 1 83 ? -7.081 -8.763 0.532 1.00 85.50 83 ASP A O 1
ATOM 685 N N . GLU A 1 84 ? -4.879 -8.837 0.930 1.00 89.19 84 GLU A N 1
ATOM 686 C CA . GLU A 1 84 ? -4.984 -9.032 2.386 1.00 89.19 84 GLU A CA 1
ATOM 687 C C . GLU A 1 84 ? -5.812 -7.920 3.058 1.00 89.19 84 GLU A C 1
ATOM 689 O O . GLU A 1 84 ? -6.731 -8.202 3.829 1.00 89.19 84 GLU A O 1
ATOM 694 N N . LEU A 1 85 ? -5.557 -6.652 2.711 1.00 86.38 85 LEU A N 1
ATOM 695 C CA . LEU A 1 85 ? -6.336 -5.511 3.212 1.00 86.38 85 LEU A CA 1
ATOM 696 C C . LEU A 1 85 ? -7.783 -5.490 2.702 1.00 86.38 85 LEU A C 1
ATOM 698 O O . LEU A 1 85 ? -8.650 -4.911 3.358 1.00 86.38 85 LEU A O 1
ATOM 702 N N . HIS A 1 86 ? -8.044 -6.052 1.520 1.00 81.75 86 HIS A N 1
ATOM 703 C CA . HIS A 1 86 ? -9.394 -6.161 0.974 1.00 81.75 86 HIS A CA 1
ATOM 704 C C . HIS A 1 86 ? -10.207 -7.244 1.693 1.00 81.75 86 HIS A C 1
ATOM 706 O O . HIS A 1 86 ? -11.386 -7.031 1.949 1.00 81.75 86 HIS A O 1
ATOM 712 N N . GLN A 1 87 ? -9.577 -8.364 2.060 1.00 81.19 87 GLN A N 1
ATOM 713 C CA . GLN A 1 87 ? -10.207 -9.467 2.799 1.00 81.19 87 GLN A CA 1
ATOM 714 C C . GLN A 1 87 ? -10.487 -9.130 4.274 1.00 81.19 87 GLN A C 1
ATOM 716 O O . GLN A 1 87 ? -11.375 -9.730 4.876 1.00 81.19 87 GLN A O 1
ATOM 721 N N . GLU A 1 88 ? -9.722 -8.213 4.882 1.00 76.69 88 GLU A N 1
ATOM 722 C CA . GLU A 1 88 ? -9.941 -7.794 6.276 1.00 76.69 88 GLU A CA 1
ATOM 723 C C . GLU A 1 88 ? -11.115 -6.797 6.454 1.00 76.69 88 GLU A C 1
ATOM 725 O O . GLU A 1 88 ? -11.582 -6.584 7.582 1.00 76.69 88 GLU A O 1
ATOM 730 N N . ASP A 1 89 ? -11.592 -6.167 5.377 1.00 59.69 89 ASP A N 1
ATOM 731 C CA . ASP A 1 89 ? -12.705 -5.202 5.427 1.00 59.69 89 ASP A CA 1
ATOM 732 C C . ASP A 1 89 ? -14.086 -5.872 5.515 1.00 59.69 89 ASP A C 1
ATOM 734 O O . ASP A 1 89 ? -14.904 -5.373 6.325 1.00 59.69 89 ASP A O 1
#

Sequence (89 aa):
MEAAQVDLSQIDFEQLREQFGTEHKRIEAERLRGAINAKLASMIRLNRSRMDYQEKFEQMIAEYNGGTLGVQDYFEQLFDFADELHQED

Radius of gyration: 12.75 Å; chains: 1; bounding box: 30×28×36 Å